Protein AF-A0A2T2QYQ0-F1 (afdb_monomer_lite)

Foldseek 3Di:
DKDKDWFADDDFPVVVQLVRVVVGVVVAFQKKKKWFADPNDIDIFIDGGGSVRRVVVDPSVPGDGRTIMMMHDDPPDDDSDRCPYDDDDD

pLDDT: mean 94.97, std 4.38, range [78.0, 98.69]

Structure (mmCIF, N/CA/C/O backbone):
data_AF-A0A2T2QYQ0-F1
#
_entry.id   AF-A0A2T2QYQ0-F1
#
loop_
_atom_site.group_PDB
_atom_site.id
_atom_site.type_symbol
_atom_site.label_atom_id
_atom_site.label_alt_id
_atom_site.label_comp_id
_atom_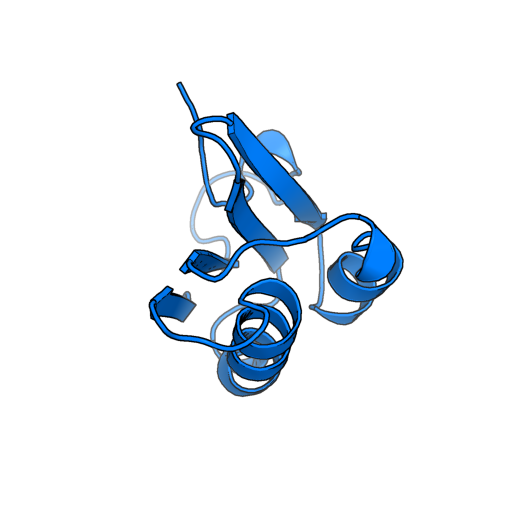site.label_asym_id
_atom_site.label_entity_id
_atom_site.label_seq_id
_atom_site.pdbx_PDB_ins_code
_atom_site.Cartn_x
_atom_site.Cartn_y
_atom_site.Cartn_z
_atom_site.occupancy
_atom_site.B_iso_or_equiv
_atom_site.auth_seq_id
_atom_site.auth_comp_id
_atom_site.auth_asym_id
_atom_site.auth_atom_id
_atom_site.pdbx_PDB_model_num
ATOM 1 N N . MET A 1 1 ? 3.810 -9.941 -10.498 1.00 85.25 1 MET A N 1
ATOM 2 C CA . MET A 1 1 ? 2.394 -10.239 -10.158 1.00 85.25 1 MET A CA 1
ATOM 3 C C . MET A 1 1 ? 2.014 -9.426 -8.930 1.00 85.25 1 MET A C 1
ATOM 5 O O . MET A 1 1 ? 2.501 -9.779 -7.881 1.00 85.25 1 MET A O 1
ATOM 9 N N . CYS A 1 2 ? 1.165 -8.400 -9.003 1.00 96.19 2 CYS A N 1
ATOM 10 C CA . CYS A 1 2 ? 0.876 -7.463 -7.897 1.00 96.19 2 CYS A CA 1
ATOM 11 C C . CYS A 1 2 ? 0.431 -8.091 -6.550 1.00 96.19 2 CYS A C 1
ATOM 13 O O . CYS A 1 2 ? 0.025 -9.259 -6.486 1.00 96.19 2 CYS A O 1
ATOM 15 N N . GLY A 1 3 ? 0.482 -7.293 -5.476 1.00 97.44 3 GLY A N 1
ATOM 16 C CA . GLY A 1 3 ? -0.002 -7.634 -4.132 1.00 97.44 3 GLY A CA 1
ATOM 17 C C . GLY A 1 3 ? -0.949 -6.569 -3.569 1.00 97.44 3 GLY A C 1
ATOM 18 O O . GLY A 1 3 ? -0.788 -5.385 -3.852 1.00 97.44 3 GLY A O 1
ATOM 19 N N . ILE A 1 4 ? -1.941 -6.989 -2.779 1.00 98.38 4 ILE A N 1
ATOM 20 C CA . ILE A 1 4 ? -2.926 -6.115 -2.119 1.00 98.38 4 ILE A CA 1
ATOM 21 C C . ILE A 1 4 ? -3.021 -6.510 -0.648 1.00 98.38 4 ILE A C 1
ATOM 23 O O . ILE A 1 4 ? -3.048 -7.699 -0.332 1.00 98.38 4 ILE A O 1
ATOM 27 N N . VAL A 1 5 ? -3.112 -5.520 0.240 1.00 98.38 5 VAL A N 1
ATOM 28 C CA . VAL A 1 5 ? -3.446 -5.727 1.655 1.00 98.38 5 VAL A CA 1
ATOM 29 C C . VAL A 1 5 ? -4.602 -4.808 2.016 1.00 98.38 5 VAL A C 1
ATOM 31 O O . VAL A 1 5 ? -4.600 -3.633 1.663 1.00 98.38 5 VAL A O 1
ATOM 34 N N . GLY A 1 6 ? -5.591 -5.345 2.721 1.00 98.12 6 GLY A N 1
ATOM 35 C CA . GLY A 1 6 ? -6.667 -4.576 3.334 1.00 98.12 6 GLY A CA 1
ATOM 36 C C . GLY A 1 6 ? -6.654 -4.788 4.838 1.00 98.12 6 GLY A C 1
ATOM 37 O O . GLY A 1 6 ? -6.273 -5.858 5.315 1.00 98.12 6 GLY A O 1
ATOM 38 N N . TYR A 1 7 ? -7.058 -3.771 5.588 1.00 98.06 7 TYR A N 1
ATOM 39 C CA . TYR A 1 7 ? -7.180 -3.870 7.034 1.00 98.06 7 TYR A CA 1
ATOM 40 C C . TYR A 1 7 ? -8.365 -3.045 7.532 1.00 98.06 7 TYR A C 1
ATOM 42 O O . TYR A 1 7 ? -8.568 -1.915 7.089 1.00 98.06 7 TYR A O 1
ATOM 50 N N . ILE A 1 8 ? -9.124 -3.624 8.461 1.00 97.38 8 ILE A N 1
ATOM 51 C CA . ILE A 1 8 ? -10.160 -2.979 9.271 1.00 97.38 8 ILE A CA 1
ATOM 52 C C . ILE A 1 8 ? -10.007 -3.562 10.677 1.00 97.38 8 ILE A C 1
ATOM 54 O O . ILE A 1 8 ? -10.001 -4.783 10.832 1.00 97.38 8 ILE A O 1
ATOM 58 N N . GLY A 1 9 ? -9.861 -2.720 11.697 1.00 95.56 9 GLY A N 1
ATOM 59 C CA . GLY A 1 9 ? -9.729 -3.196 13.073 1.00 95.56 9 GLY A CA 1
ATOM 60 C C . GLY A 1 9 ? -9.622 -2.065 14.086 1.00 95.56 9 GLY A C 1
ATOM 61 O O . GLY A 1 9 ? -10.230 -1.019 13.903 1.00 95.56 9 GLY A O 1
ATOM 62 N N . ASN A 1 10 ? -8.840 -2.280 15.148 1.00 93.75 10 ASN A N 1
ATOM 63 C CA . ASN A 1 10 ? -8.726 -1.337 16.276 1.00 93.75 10 ASN A CA 1
ATOM 64 C C . ASN A 1 10 ? -7.332 -0.693 16.401 1.00 93.75 10 ASN A C 1
ATOM 66 O O . ASN A 1 10 ? -7.129 0.204 17.209 1.00 93.75 10 ASN A O 1
ATOM 70 N N . LYS A 1 11 ? -6.352 -1.176 15.633 1.00 93.12 11 LYS A N 1
ATOM 71 C CA . LYS A 1 11 ? -4.986 -0.624 15.546 1.00 93.12 11 LYS A CA 1
ATOM 72 C C . LYS A 1 11 ? -4.853 0.360 14.381 1.00 93.12 11 LYS A C 1
ATOM 74 O O . LYS A 1 11 ? -5.674 0.317 13.468 1.00 93.12 11 LYS A O 1
ATOM 79 N N . ASP A 1 12 ? -3.781 1.153 14.375 1.00 92.94 12 ASP A N 1
ATOM 80 C CA . ASP A 1 12 ? -3.398 1.986 13.228 1.00 92.94 12 ASP A CA 1
ATOM 81 C C . ASP A 1 12 ? -3.225 1.137 11.954 1.00 92.94 12 ASP A C 1
ATOM 83 O O . ASP A 1 12 ? -2.420 0.197 11.895 1.00 92.94 12 ASP A O 1
ATOM 87 N N . ALA A 1 13 ? -4.010 1.467 10.930 1.00 96.19 13 ALA A N 1
ATOM 88 C CA . ALA A 1 13 ? -4.030 0.764 9.658 1.00 96.19 13 ALA A CA 1
ATOM 89 C C . ALA A 1 13 ? -2.725 0.962 8.891 1.00 96.19 13 ALA A C 1
ATOM 91 O O . ALA A 1 13 ? -2.212 0.022 8.295 1.00 96.19 13 ALA A O 1
ATOM 92 N N . SER A 1 14 ? -2.166 2.164 8.932 1.00 94.88 14 SER A N 1
ATOM 93 C CA . SER A 1 14 ? -0.980 2.603 8.188 1.00 94.88 14 SER A CA 1
ATOM 94 C C . SER A 1 14 ? 0.211 1.681 8.431 1.00 94.88 14 SER A C 1
ATOM 96 O O . SER A 1 14 ? 0.821 1.154 7.497 1.00 94.88 14 SER A O 1
ATOM 98 N N . SER A 1 15 ? 0.481 1.406 9.705 1.00 94.31 15 SER A N 1
ATOM 99 C CA . SER A 1 15 ? 1.555 0.531 10.166 1.00 94.31 15 SER A CA 1
ATOM 100 C C . SER A 1 15 ? 1.343 -0.922 9.740 1.00 94.31 15 SER A C 1
ATOM 102 O O . SER A 1 15 ? 2.293 -1.608 9.354 1.00 94.31 15 SER A O 1
ATOM 104 N N . ILE A 1 16 ? 0.100 -1.407 9.792 1.00 96.69 16 ILE A N 1
ATOM 105 C CA . ILE A 1 16 ? -0.252 -2.777 9.394 1.00 96.69 16 ILE A CA 1
ATOM 106 C C . ILE A 1 16 ? -0.139 -2.943 7.879 1.00 96.69 16 ILE A C 1
ATOM 108 O O . ILE A 1 16 ? 0.470 -3.904 7.410 1.00 96.69 16 ILE A O 1
ATOM 112 N N . LEU A 1 17 ? -0.669 -1.987 7.119 1.00 97.62 17 LEU A N 1
ATOM 113 C CA . LEU A 1 17 ? -0.631 -1.971 5.662 1.00 97.62 17 LEU A CA 1
ATOM 114 C C . LEU A 1 17 ? 0.807 -1.928 5.144 1.00 97.62 17 LEU A C 1
ATOM 116 O O . LEU A 1 17 ? 1.133 -2.686 4.233 1.00 97.62 17 LEU A O 1
ATOM 120 N N . LEU A 1 18 ? 1.679 -1.105 5.739 1.00 96.44 18 LEU A N 1
ATOM 121 C CA . LEU A 1 18 ? 3.099 -1.059 5.378 1.00 96.44 18 LEU A CA 1
ATOM 122 C C . LEU A 1 18 ? 3.802 -2.393 5.645 1.00 96.44 18 LEU A C 1
ATOM 124 O O . LEU A 1 18 ? 4.458 -2.914 4.749 1.00 96.44 18 LEU A O 1
ATOM 128 N N . LYS A 1 19 ? 3.628 -2.982 6.836 1.00 96.81 19 LYS A N 1
ATOM 129 C CA . LYS A 1 19 ? 4.209 -4.299 7.162 1.00 96.81 19 LYS A CA 1
ATOM 130 C C . LYS A 1 19 ? 3.686 -5.402 6.241 1.00 96.81 19 LYS A C 1
ATOM 132 O O . LYS A 1 19 ? 4.428 -6.308 5.870 1.00 96.81 19 LYS A O 1
ATOM 137 N N . GLY A 1 20 ? 2.408 -5.337 5.871 1.00 97.50 20 GLY A N 1
ATOM 138 C CA . GLY A 1 20 ? 1.808 -6.246 4.900 1.00 97.50 20 GLY A CA 1
ATOM 139 C C . GLY A 1 20 ? 2.446 -6.107 3.517 1.00 97.50 20 GLY A C 1
ATOM 140 O O . GLY A 1 20 ? 2.800 -7.114 2.909 1.00 97.50 20 GLY A O 1
ATOM 141 N N . LEU A 1 21 ? 2.664 -4.873 3.051 1.00 97.31 21 LEU A N 1
ATOM 142 C CA . LEU A 1 21 ? 3.340 -4.624 1.778 1.00 97.31 21 LEU A CA 1
ATOM 143 C C . LEU A 1 21 ? 4.784 -5.122 1.762 1.00 97.31 21 LEU A C 1
ATOM 145 O O . LEU A 1 21 ? 5.203 -5.661 0.746 1.00 97.31 21 LEU A O 1
ATOM 149 N N . GLU A 1 22 ? 5.531 -4.997 2.861 1.00 96.81 22 GLU A N 1
ATOM 150 C CA . GLU A 1 22 ? 6.897 -5.537 2.944 1.00 96.81 22 GLU A CA 1
ATOM 151 C C . GLU A 1 22 ? 6.925 -7.048 2.701 1.00 96.81 22 GLU A C 1
ATOM 153 O O . GLU A 1 22 ? 7.753 -7.543 1.941 1.00 96.81 22 GLU A O 1
ATOM 158 N N . LYS A 1 23 ? 5.959 -7.783 3.265 1.00 97.44 23 LYS A N 1
ATOM 159 C CA . LYS A 1 23 ? 5.818 -9.226 3.022 1.00 97.44 23 LYS A CA 1
ATOM 160 C C . LYS A 1 23 ? 5.408 -9.556 1.588 1.00 97.44 23 LYS A C 1
ATOM 162 O O . LYS A 1 23 ? 5.629 -10.679 1.149 1.00 97.44 23 LYS A O 1
ATOM 167 N N . LEU A 1 24 ? 4.800 -8.612 0.872 1.00 97.50 24 LEU A N 1
ATOM 168 C CA . LEU A 1 24 ? 4.347 -8.769 -0.510 1.00 97.50 24 LEU A CA 1
ATOM 169 C C . LEU A 1 24 ? 5.255 -8.059 -1.523 1.00 97.50 24 LEU A C 1
ATOM 171 O O . LEU A 1 24 ? 4.899 -7.984 -2.694 1.00 97.50 24 LEU A O 1
ATOM 175 N N . GLU A 1 25 ? 6.423 -7.544 -1.141 1.00 96.44 25 GLU A N 1
ATOM 176 C CA . GLU A 1 25 ? 7.280 -6.810 -2.083 1.00 96.44 25 GLU A CA 1
ATOM 177 C C . GLU A 1 25 ? 7.788 -7.711 -3.223 1.00 96.44 25 GLU A C 1
ATOM 179 O O . GLU A 1 25 ? 7.880 -7.278 -4.370 1.00 96.44 25 GLU A O 1
ATOM 184 N N . TYR A 1 26 ? 8.002 -9.004 -2.954 1.00 96.56 26 TYR A N 1
ATOM 185 C CA . TYR A 1 26 ? 8.402 -9.995 -3.965 1.00 96.56 26 TYR A CA 1
ATOM 186 C C . TYR A 1 26 ? 7.388 -10.151 -5.115 1.00 96.56 26 TYR A C 1
ATOM 188 O O . TYR A 1 26 ? 7.715 -10.665 -6.182 1.00 96.56 26 TYR A O 1
ATOM 196 N N . ARG A 1 27 ? 6.142 -9.715 -4.904 1.00 96.75 27 ARG A N 1
ATOM 197 C CA . ARG A 1 27 ? 5.048 -9.764 -5.882 1.00 96.75 27 ARG A CA 1
ATOM 198 C C . ARG A 1 27 ? 5.167 -8.609 -6.892 1.00 96.75 27 ARG A C 1
ATOM 200 O O . ARG A 1 27 ? 4.914 -8.785 -8.090 1.00 96.75 27 ARG A O 1
ATOM 207 N N . GLY A 1 28 ? 5.608 -7.436 -6.440 1.00 95.44 28 GLY A N 1
ATOM 208 C CA . GLY A 1 28 ? 5.787 -6.255 -7.280 1.00 95.44 28 GLY A CA 1
ATOM 209 C C . GLY A 1 28 ? 6.555 -5.149 -6.568 1.00 95.44 28 GLY A C 1
ATOM 210 O O . GLY A 1 28 ? 6.267 -4.821 -5.421 1.00 95.44 28 GLY A O 1
ATOM 211 N N . TYR A 1 29 ? 7.515 -4.559 -7.269 1.00 96.38 29 TYR A N 1
ATOM 212 C CA . TYR A 1 29 ? 8.443 -3.576 -6.707 1.00 96.38 29 TYR A CA 1
ATOM 213 C C . TYR A 1 29 ? 8.633 -2.342 -7.601 1.00 96.38 29 TYR A C 1
ATOM 215 O O . TYR A 1 29 ? 9.510 -1.519 -7.337 1.00 96.38 29 TYR A O 1
ATOM 223 N N . ASP A 1 30 ? 7.808 -2.188 -8.641 1.00 97.94 30 ASP A N 1
ATOM 224 C CA . ASP A 1 30 ? 7.876 -1.035 -9.543 1.00 97.94 30 ASP A CA 1
ATOM 225 C C . ASP A 1 30 ? 7.214 0.199 -8.935 1.00 97.94 30 ASP A C 1
ATOM 227 O O . ASP A 1 30 ? 7.617 1.327 -9.198 1.00 97.94 30 ASP A O 1
ATOM 231 N N . SER A 1 31 ? 6.170 0.014 -8.129 1.00 98.19 31 SER A N 1
ATOM 232 C CA . SER A 1 31 ? 5.558 1.089 -7.345 1.00 98.19 31 SER A CA 1
ATOM 233 C C . SER A 1 31 ? 4.673 0.528 -6.241 1.00 98.19 31 SER A C 1
ATOM 235 O O . SER A 1 31 ? 4.219 -0.617 -6.307 1.00 98.19 31 SER A O 1
ATOM 237 N N . ALA A 1 32 ? 4.392 1.349 -5.236 1.00 98.31 32 ALA A N 1
ATOM 238 C CA . ALA A 1 32 ? 3.507 0.992 -4.145 1.00 98.31 32 ALA A CA 1
ATOM 239 C C . ALA A 1 32 ? 2.778 2.205 -3.568 1.00 98.31 32 ALA A C 1
ATOM 241 O O . ALA A 1 32 ? 3.233 3.350 -3.666 1.00 98.31 32 ALA A O 1
ATOM 242 N N . GLY A 1 33 ? 1.656 1.943 -2.911 1.00 97.94 33 GLY A N 1
ATOM 243 C CA . GLY A 1 33 ? 0.902 2.975 -2.219 1.00 97.94 33 GLY A CA 1
ATOM 244 C C . GLY A 1 33 ? 0.003 2.431 -1.126 1.00 97.94 33 GLY A C 1
ATOM 245 O O . GLY A 1 33 ? -0.335 1.246 -1.102 1.00 97.94 33 GLY A O 1
ATOM 246 N N . ILE A 1 34 ? -0.392 3.335 -0.234 1.00 97.75 34 ILE A N 1
ATOM 247 C CA . ILE A 1 34 ? -1.392 3.108 0.808 1.00 97.75 34 ILE A CA 1
ATOM 248 C C . ILE A 1 34 ? -2.479 4.177 0.715 1.00 97.75 34 ILE A C 1
ATOM 250 O O . ILE A 1 34 ? -2.206 5.324 0.346 1.00 97.75 34 ILE A O 1
ATOM 254 N N . ALA A 1 35 ? -3.699 3.803 1.076 1.00 97.25 35 ALA A N 1
ATOM 255 C CA . ALA A 1 35 ? -4.799 4.723 1.298 1.00 97.25 35 ALA A CA 1
ATOM 256 C C . ALA A 1 35 ? -5.562 4.318 2.562 1.00 97.25 35 ALA A C 1
ATOM 258 O O . ALA A 1 35 ? -5.868 3.143 2.759 1.00 97.25 35 ALA A O 1
ATOM 259 N N . THR A 1 36 ? -5.886 5.289 3.403 1.00 96.25 36 THR A N 1
ATOM 260 C CA . THR A 1 36 ? -6.651 5.096 4.639 1.00 96.25 36 THR A CA 1
ATOM 261 C C . THR A 1 36 ? -7.850 6.030 4.664 1.00 96.25 36 THR A C 1
ATOM 263 O O . THR A 1 36 ? -7.833 7.082 4.022 1.00 96.25 36 THR A O 1
ATOM 266 N N . LEU A 1 37 ? -8.874 5.668 5.434 1.00 94.38 37 LEU A N 1
ATOM 267 C CA . LEU A 1 37 ? -10.081 6.478 5.594 1.00 94.38 37 LEU A CA 1
ATOM 268 C C . LEU A 1 37 ? -10.163 7.030 7.019 1.00 94.38 37 LEU A C 1
ATOM 270 O O . LEU A 1 37 ? -10.363 6.272 7.969 1.00 94.38 37 LEU A O 1
ATOM 274 N N . GLU A 1 38 ? -10.034 8.342 7.169 1.00 90.75 38 GLU A N 1
ATOM 275 C CA . GLU A 1 38 ? -10.102 9.049 8.451 1.00 90.75 38 GLU A CA 1
ATOM 276 C C . GLU A 1 38 ? -11.150 10.157 8.351 1.00 90.75 38 GLU A C 1
ATOM 278 O O . GLU A 1 38 ? -11.072 10.980 7.447 1.00 90.75 38 GLU A O 1
ATOM 283 N N . ASN A 1 39 ? -12.146 10.176 9.244 1.00 89.56 39 ASN A N 1
ATOM 284 C CA . ASN A 1 39 ? -13.218 11.188 9.249 1.00 89.56 39 ASN A CA 1
ATOM 285 C C . ASN A 1 39 ? -13.884 11.394 7.873 1.00 89.56 39 ASN A C 1
ATOM 287 O O . ASN A 1 39 ? -14.116 12.520 7.444 1.00 89.56 39 ASN A O 1
ATOM 291 N N . SER A 1 40 ? -14.146 10.295 7.156 1.00 90.62 40 SER A N 1
ATOM 292 C CA . SER A 1 40 ? -14.683 10.293 5.782 1.00 90.62 40 SER A CA 1
ATOM 293 C C . SER A 1 40 ? -13.770 10.920 4.716 1.00 90.62 40 SER A C 1
ATOM 295 O O . SER A 1 40 ? -14.174 11.058 3.565 1.00 90.62 40 SER A O 1
ATOM 297 N N . VAL A 1 41 ? -12.521 11.234 5.060 1.00 93.00 41 VAL A N 1
ATOM 298 C CA . VAL A 1 41 ? -11.494 11.747 4.151 1.00 93.00 41 VAL A CA 1
ATOM 299 C C . VAL A 1 41 ? -10.496 10.641 3.823 1.00 93.00 41 VAL A C 1
ATOM 301 O O . VAL A 1 41 ? -9.969 9.955 4.703 1.00 93.00 41 VAL A O 1
ATOM 304 N N . ILE A 1 42 ? -10.214 10.467 2.531 1.00 93.88 42 ILE A N 1
ATOM 305 C CA . ILE A 1 42 ? -9.192 9.528 2.067 1.00 93.88 42 ILE A CA 1
ATOM 306 C C . ILE A 1 42 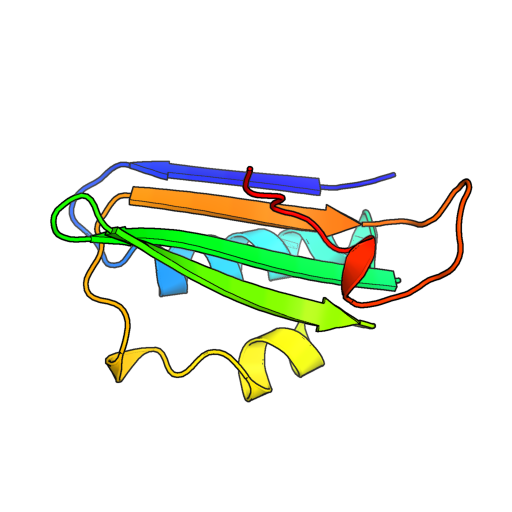? -7.829 10.215 2.125 1.00 93.88 42 ILE A C 1
ATOM 308 O O . ILE A 1 42 ? -7.558 11.152 1.374 1.00 93.88 42 ILE A O 1
ATOM 312 N N . LYS A 1 43 ? -6.937 9.698 2.969 1.00 94.38 43 LYS A N 1
ATOM 313 C CA . LYS A 1 43 ? -5.513 10.047 2.953 1.00 94.38 43 LYS A CA 1
ATOM 314 C C . LYS A 1 43 ? -4.765 9.005 2.137 1.00 94.38 43 LYS A C 1
ATOM 316 O O . LYS A 1 43 ? -4.919 7.808 2.366 1.00 94.38 43 LYS A O 1
ATOM 321 N N . ARG A 1 44 ? -3.953 9.443 1.172 1.00 95.00 44 ARG A N 1
ATOM 322 C CA . ARG A 1 44 ? -3.244 8.545 0.249 1.00 95.00 44 ARG A CA 1
ATOM 323 C C . ARG A 1 44 ? -1.801 8.973 0.036 1.00 95.00 44 ARG A C 1
ATOM 325 O O . ARG A 1 44 ? -1.535 10.125 -0.295 1.00 95.00 44 ARG A O 1
ATOM 332 N N . VAL A 1 45 ? -0.889 8.005 0.091 1.00 96.81 45 VAL A N 1
ATOM 333 C CA . VAL A 1 45 ? 0.529 8.188 -0.243 1.00 96.81 45 VAL A CA 1
ATOM 334 C C . VAL A 1 45 ? 0.955 7.118 -1.243 1.00 96.81 45 VAL A C 1
ATOM 336 O O . VAL A 1 45 ? 0.605 5.947 -1.112 1.00 96.81 45 VAL A O 1
ATOM 339 N N . ARG A 1 46 ? 1.694 7.535 -2.275 1.00 97.69 46 ARG A N 1
ATOM 340 C CA . ARG A 1 46 ? 2.143 6.687 -3.387 1.00 97.69 46 ARG A CA 1
ATOM 341 C C . ARG A 1 46 ? 3.594 6.978 -3.739 1.00 97.69 46 ARG A C 1
ATOM 343 O O . ARG A 1 46 ? 4.020 8.139 -3.725 1.00 97.69 46 ARG A O 1
ATOM 350 N N . SER A 1 47 ? 4.331 5.940 -4.108 1.00 98.19 47 SER A N 1
ATOM 351 C CA . SER A 1 47 ? 5.708 6.051 -4.571 1.00 98.19 47 SER A CA 1
ATOM 352 C C . SER A 1 47 ? 6.020 5.062 -5.684 1.00 98.19 47 SER A C 1
ATOM 354 O O . SER A 1 47 ? 5.573 3.922 -5.658 1.00 98.19 47 SER A O 1
ATOM 356 N N . VAL A 1 48 ? 6.863 5.502 -6.616 1.00 98.19 48 VAL A N 1
ATOM 357 C CA . VAL A 1 48 ? 7.560 4.623 -7.555 1.00 98.19 48 VAL A CA 1
ATOM 358 C C . VAL A 1 48 ? 8.727 3.932 -6.840 1.00 98.19 48 VAL A C 1
ATOM 360 O O . VAL A 1 48 ? 9.326 4.492 -5.910 1.00 98.19 48 VAL A O 1
ATOM 363 N N . GLY A 1 49 ? 9.029 2.718 -7.285 1.00 97.19 49 GLY A N 1
ATOM 364 C CA . GLY A 1 49 ? 10.060 1.828 -6.782 1.00 97.19 49 GLY A CA 1
ATOM 365 C C . GLY A 1 49 ? 9.616 0.983 -5.590 1.00 97.19 49 GLY A C 1
ATOM 366 O O . GLY A 1 49 ? 8.429 0.837 -5.290 1.00 97.19 49 GLY A O 1
ATOM 367 N N . LYS A 1 50 ? 10.630 0.449 -4.907 1.00 97.06 50 LYS A N 1
ATOM 368 C CA . LYS A 1 50 ? 10.519 -0.439 -3.745 1.00 97.06 50 LYS A CA 1
ATOM 369 C C . LYS A 1 50 ? 9.778 0.202 -2.567 1.00 97.06 50 LYS A C 1
ATOM 371 O O . LYS A 1 50 ? 9.734 1.427 -2.425 1.00 97.06 50 LYS A O 1
ATOM 376 N N . ILE A 1 51 ? 9.285 -0.634 -1.653 1.00 96.00 51 ILE A N 1
ATOM 377 C CA . ILE A 1 51 ? 8.546 -0.240 -0.443 1.00 96.00 51 ILE A CA 1
ATOM 378 C C . ILE A 1 51 ? 9.322 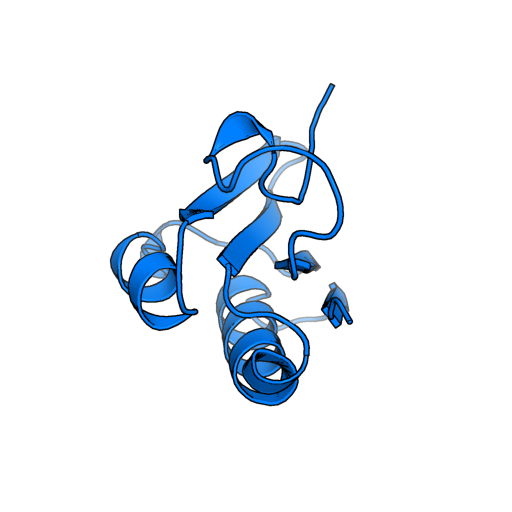0.754 0.419 1.00 96.00 51 ILE A C 1
ATOM 380 O O . ILE A 1 51 ? 8.716 1.654 1.002 1.00 96.00 51 ILE A O 1
ATOM 384 N N . LYS A 1 52 ? 10.658 0.675 0.444 1.00 96.81 52 LYS A N 1
ATOM 385 C CA . LYS A 1 52 ? 11.511 1.655 1.136 1.00 96.81 52 LYS A CA 1
ATOM 386 C C . LYS A 1 52 ? 11.188 3.104 0.738 1.00 96.81 52 LYS A C 1
ATOM 388 O O . LYS A 1 52 ? 11.114 3.965 1.612 1.00 96.81 52 LYS A O 1
ATOM 393 N N . ASN A 1 53 ? 10.934 3.364 -0.545 1.00 97.31 53 ASN A N 1
ATOM 394 C CA . ASN A 1 53 ? 10.616 4.708 -1.037 1.00 97.31 53 ASN A CA 1
ATOM 395 C C . ASN A 1 53 ? 9.254 5.190 -0.519 1.00 97.31 53 ASN A C 1
ATOM 397 O O . ASN A 1 53 ? 9.072 6.373 -0.239 1.00 97.31 53 ASN A O 1
ATOM 401 N N . LEU A 1 54 ? 8.288 4.275 -0.390 1.00 96.88 54 LEU A N 1
ATOM 402 C CA . LEU A 1 54 ? 6.990 4.576 0.204 1.00 96.88 54 LEU A CA 1
ATOM 403 C C . LEU A 1 54 ? 7.133 4.866 1.702 1.00 96.88 54 LEU A C 1
ATOM 405 O O . LEU A 1 54 ? 6.599 5.868 2.165 1.00 96.88 54 LEU A O 1
ATOM 409 N N . LYS A 1 55 ? 7.902 4.054 2.439 1.00 95.00 55 LYS A N 1
ATOM 410 C CA . LYS A 1 55 ? 8.158 4.256 3.875 1.00 95.00 55 LYS A CA 1
ATOM 411 C C . LYS A 1 55 ? 8.778 5.617 4.184 1.00 95.00 55 LYS A C 1
ATOM 413 O O . LYS A 1 55 ? 8.396 6.235 5.163 1.00 95.00 55 LYS A O 1
ATOM 418 N N . GLN A 1 56 ? 9.679 6.106 3.334 1.00 95.50 56 GLN A N 1
ATOM 419 C CA . GLN A 1 56 ? 10.266 7.444 3.483 1.00 95.50 56 GLN A CA 1
ATOM 420 C C . GLN A 1 56 ? 9.251 8.582 3.292 1.00 95.50 56 GLN A C 1
ATOM 422 O O . GLN A 1 56 ? 9.473 9.683 3.781 1.00 95.50 56 GLN A O 1
ATOM 427 N N . LYS A 1 57 ? 8.156 8.336 2.564 1.00 94.44 57 LYS A N 1
ATOM 428 C CA . LYS A 1 57 ? 7.108 9.330 2.281 1.00 94.44 57 LYS A CA 1
ATOM 429 C C . LYS A 1 57 ? 5.922 9.248 3.235 1.00 94.44 57 LYS A C 1
ATOM 431 O O . LYS A 1 57 ? 5.175 10.214 3.351 1.00 94.44 57 LYS A O 1
ATOM 436 N N . VAL A 1 58 ? 5.699 8.092 3.854 1.00 92.31 58 VAL A N 1
ATOM 437 C CA . VAL A 1 58 ? 4.624 7.911 4.828 1.00 92.31 58 VAL A CA 1
ATOM 438 C C . VAL A 1 58 ? 5.098 8.458 6.166 1.00 92.31 58 VAL A C 1
ATOM 440 O O . VAL A 1 58 ? 5.931 7.851 6.831 1.00 92.31 58 VAL A O 1
ATOM 443 N N . ASN A 1 59 ? 4.534 9.592 6.570 1.00 88.75 59 ASN A N 1
ATOM 444 C CA . ASN A 1 59 ? 4.649 10.063 7.940 1.00 88.75 59 ASN A CA 1
ATOM 445 C C . ASN A 1 59 ? 3.561 9.389 8.784 1.00 88.75 59 ASN A C 1
ATOM 447 O O . ASN A 1 59 ? 2.400 9.777 8.688 1.00 88.75 59 ASN A O 1
ATOM 451 N N . LEU A 1 60 ? 3.929 8.374 9.571 1.00 83.75 60 LEU A N 1
ATOM 452 C CA . LEU A 1 60 ? 2.983 7.592 10.376 1.00 83.75 60 LEU A CA 1
ATOM 453 C C . LEU A 1 60 ? 2.194 8.449 11.374 1.00 83.75 60 LEU A C 1
ATOM 455 O O . LEU A 1 60 ? 1.020 8.171 11.585 1.00 83.75 60 LEU A O 1
ATOM 459 N N . ASP A 1 61 ? 2.780 9.530 11.889 1.00 80.81 61 ASP A N 1
ATOM 460 C CA . ASP A 1 61 ? 2.121 10.413 12.861 1.00 80.81 61 ASP A CA 1
ATOM 461 C C . ASP A 1 61 ? 0.943 11.194 12.251 1.00 80.81 61 ASP A C 1
ATOM 463 O O . ASP A 1 61 ? 0.105 11.744 12.963 1.00 80.81 61 ASP A O 1
ATOM 467 N N . GLN A 1 62 ? 0.857 11.251 10.918 1.00 78.00 62 GLN A N 1
ATOM 468 C CA . GLN A 1 62 ? -0.222 11.936 10.201 1.00 78.00 62 GLN A CA 1
ATOM 469 C C . GLN A 1 62 ? -1.410 11.032 9.866 1.00 78.00 62 GLN A C 1
ATOM 471 O O . GLN A 1 62 ? -2.405 11.515 9.308 1.00 78.00 62 GLN A O 1
ATOM 476 N N . PHE A 1 63 ? -1.324 9.741 10.178 1.00 82.00 63 PHE A N 1
ATOM 477 C CA . PHE A 1 63 ? -2.398 8.794 9.940 1.00 82.00 63 PHE A CA 1
ATOM 478 C C . PHE A 1 63 ? -3.006 8.337 11.263 1.00 82.00 63 PHE A C 1
ATOM 480 O O . PHE A 1 63 ? -2.365 7.642 12.038 1.00 82.00 63 PHE A O 1
ATOM 487 N N . ASN A 1 64 ? -4.278 8.672 11.482 1.00 83.44 64 ASN A N 1
ATOM 488 C CA . ASN A 1 64 ? -5.068 8.138 12.589 1.00 83.44 64 ASN A CA 1
ATOM 489 C C . ASN A 1 64 ? -6.297 7.434 12.022 1.00 83.44 64 ASN A C 1
ATOM 491 O O . ASN A 1 64 ? -7.433 7.884 12.152 1.00 83.44 64 ASN A O 1
ATOM 495 N N . SER A 1 65 ? -6.067 6.321 11.328 1.00 92.94 65 SER A N 1
ATOM 496 C CA . SER A 1 65 ? -7.147 5.532 10.745 1.00 92.94 65 SER A CA 1
ATOM 497 C C . SER A 1 65 ? -7.022 4.073 11.127 1.00 92.94 65 SER A C 1
ATOM 499 O O . SER A 1 65 ? -5.942 3.492 11.100 1.00 92.94 65 SER A O 1
ATOM 501 N N . THR A 1 66 ? -8.158 3.455 11.419 1.00 95.88 66 THR A N 1
ATOM 502 C CA . THR A 1 66 ? -8.245 2.031 11.733 1.00 95.88 66 THR A CA 1
ATOM 503 C C . THR A 1 66 ? -8.642 1.170 10.534 1.00 95.88 66 THR A C 1
ATOM 505 O O . THR A 1 66 ? -8.851 -0.039 10.671 1.00 95.88 66 THR A O 1
ATOM 508 N N . ARG A 1 67 ? -8.738 1.772 9.339 1.00 96.50 67 ARG A N 1
ATOM 509 C CA . ARG A 1 67 ? -9.094 1.072 8.102 1.00 96.50 67 ARG A CA 1
ATOM 510 C C . ARG A 1 67 ? -8.417 1.642 6.860 1.00 96.50 67 ARG A C 1
ATOM 512 O O . ARG A 1 67 ? -8.303 2.853 6.682 1.00 96.50 67 ARG A O 1
ATOM 519 N N . GLY A 1 68 ? -8.026 0.760 5.951 1.00 97.31 68 GLY A N 1
ATOM 520 C CA . GLY A 1 68 ? -7.414 1.162 4.692 1.00 97.31 68 GLY A CA 1
ATOM 521 C C . GLY A 1 68 ? -7.003 -0.006 3.811 1.00 97.31 68 GLY A C 1
ATOM 522 O O . GLY A 1 68 ? -7.205 -1.175 4.147 1.00 97.31 68 GLY A O 1
ATOM 523 N N . ILE A 1 69 ? -6.408 0.342 2.676 1.00 98.44 69 ILE A N 1
ATOM 524 C CA . ILE A 1 69 ? -5.902 -0.587 1.670 1.00 98.44 69 ILE A CA 1
ATOM 525 C C . ILE A 1 69 ? -4.506 -0.177 1.210 1.00 98.44 69 ILE A C 1
ATOM 527 O O . ILE A 1 69 ? -4.116 0.991 1.268 1.00 98.44 69 ILE A O 1
ATOM 531 N N . SER A 1 70 ? -3.754 -1.140 0.699 1.00 98.19 70 SER A N 1
ATOM 532 C CA . SER A 1 70 ? -2.446 -0.917 0.106 1.00 98.19 70 SER A CA 1
ATOM 533 C C . SER A 1 70 ? -2.198 -1.846 -1.074 1.00 98.19 70 SER A C 1
ATOM 535 O O . SER A 1 70 ? -2.849 -2.882 -1.217 1.00 98.19 70 SER A O 1
ATOM 537 N N . HIS A 1 71 ? -1.272 -1.449 -1.948 1.00 98.69 71 HIS A N 1
ATOM 538 C CA . HIS A 1 71 ? -0.956 -2.194 -3.163 1.00 98.69 71 HIS A CA 1
ATOM 539 C C . HIS A 1 71 ? 0.535 -2.118 -3.517 1.00 98.69 71 HIS A C 1
ATOM 541 O O . HIS A 1 71 ? 1.127 -1.039 -3.462 1.00 98.69 71 HIS A O 1
ATOM 547 N N . THR A 1 72 ? 1.108 -3.241 -3.959 1.00 97.94 72 THR A N 1
ATOM 548 C CA . THR A 1 72 ? 2.380 -3.332 -4.694 1.00 97.94 72 THR A CA 1
ATOM 549 C C . THR A 1 72 ? 2.116 -3.638 -6.160 1.00 97.94 72 THR A C 1
ATOM 551 O O . THR A 1 72 ? 1.420 -4.598 -6.490 1.00 97.94 72 THR A O 1
ATOM 554 N N . ARG A 1 73 ? 2.671 -2.831 -7.066 1.00 97.69 73 ARG A N 1
ATOM 555 C CA . ARG A 1 73 ? 2.484 -2.967 -8.515 1.00 97.69 73 ARG A CA 1
ATOM 556 C C . ARG A 1 73 ? 3.723 -3.566 -9.170 1.00 97.69 73 ARG A C 1
ATOM 558 O O . ARG A 1 73 ? 4.840 -3.118 -8.927 1.00 97.69 73 ARG A O 1
ATOM 565 N N . TRP A 1 74 ? 3.482 -4.538 -10.043 1.00 97.25 74 TRP A N 1
ATOM 566 C CA . TRP A 1 74 ? 4.388 -4.953 -11.110 1.00 97.25 74 TRP A CA 1
ATOM 567 C C . TRP A 1 74 ? 3.819 -4.423 -12.428 1.00 97.25 74 TRP A C 1
ATOM 569 O O . TRP A 1 74 ? 2.686 -4.762 -12.778 1.00 97.25 74 TRP A O 1
ATOM 579 N N . ALA A 1 75 ? 4.551 -3.573 -13.136 1.00 95.81 75 ALA A N 1
ATOM 580 C CA . ALA A 1 75 ? 4.111 -2.999 -14.396 1.00 95.81 75 ALA A CA 1
ATOM 581 C C . ALA A 1 75 ? 4.209 -4.050 -15.513 1.00 95.81 75 ALA A C 1
ATOM 583 O O . ALA A 1 75 ? 5.290 -4.517 -15.853 1.00 95.81 75 ALA A O 1
ATOM 584 N N . THR A 1 76 ? 3.067 -4.441 -16.080 1.00 92.50 76 THR A N 1
ATOM 585 C CA . THR A 1 76 ? 3.012 -5.267 -17.301 1.00 92.50 76 THR A CA 1
ATOM 586 C C . THR A 1 76 ? 2.793 -4.403 -18.539 1.00 92.50 76 THR A C 1
ATOM 588 O O . THR A 1 76 ? 3.451 -4.598 -19.551 1.00 92.50 76 THR A O 1
ATOM 591 N N . HIS A 1 77 ? 1.906 -3.414 -18.425 1.00 92.69 77 HIS A N 1
ATOM 592 C CA . HIS A 1 77 ? 1.648 -2.379 -19.421 1.00 92.69 77 HIS A CA 1
ATOM 593 C C . HIS A 1 77 ? 1.604 -1.007 -18.742 1.00 92.69 77 HIS A C 1
ATOM 595 O O . HIS A 1 77 ? 1.212 -0.890 -17.574 1.00 92.69 77 HIS A O 1
ATOM 601 N N . GLY A 1 78 ? 1.981 0.031 -19.493 1.00 93.81 78 GLY A N 1
ATOM 602 C CA . GLY A 1 78 ? 2.053 1.409 -19.014 1.00 93.81 78 GLY A CA 1
ATOM 603 C C . GLY A 1 78 ? 3.270 1.672 -18.124 1.00 93.81 78 GLY A C 1
ATOM 6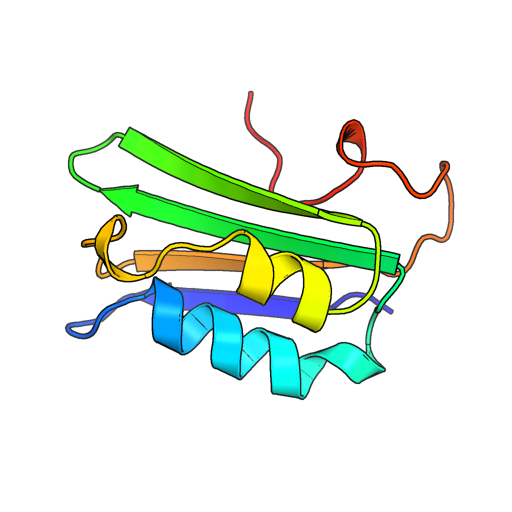04 O O . GLY A 1 78 ? 3.615 0.872 -17.248 1.00 93.81 78 GLY A O 1
ATOM 605 N N . SER A 1 79 ? 3.902 2.827 -18.338 1.00 96.50 79 SER A N 1
ATOM 606 C CA . SER A 1 79 ? 5.150 3.211 -17.677 1.00 96.50 79 SER A CA 1
ATOM 607 C C . SER A 1 79 ? 5.053 3.190 -16.150 1.00 96.50 79 SER A C 1
ATOM 609 O O . SER A 1 79 ? 3.985 3.358 -15.545 1.00 96.50 79 SER A O 1
ATOM 611 N N . VAL A 1 80 ? 6.203 2.996 -15.510 1.00 97.38 80 VAL A N 1
ATOM 612 C CA . VAL A 1 80 ? 6.341 3.070 -14.057 1.00 97.38 80 VAL A CA 1
ATOM 613 C C . VAL A 1 80 ? 6.304 4.538 -13.627 1.00 97.38 80 VAL A C 1
ATOM 615 O O . VAL A 1 80 ? 7.323 5.221 -13.603 1.00 97.38 80 VAL A O 1
ATOM 618 N N . THR A 1 81 ? 5.110 5.034 -13.304 1.00 97.75 81 THR A N 1
ATOM 619 C CA . THR A 1 81 ? 4.893 6.425 -12.885 1.00 97.75 81 THR A CA 1
ATOM 620 C C . THR A 1 81 ? 4.029 6.510 -11.630 1.00 97.75 81 THR A C 1
ATOM 622 O O . THR A 1 81 ? 3.346 5.551 -11.247 1.00 97.75 81 THR A O 1
ATOM 625 N N . LYS A 1 82 ? 4.049 7.672 -10.967 1.00 96.00 82 LYS A N 1
ATOM 626 C CA . LYS A 1 82 ? 3.238 7.914 -9.765 1.00 96.00 82 LYS A CA 1
ATOM 627 C C . LYS A 1 82 ? 1.744 7.923 -10.100 1.00 96.00 82 LYS A C 1
ATOM 629 O O . LYS A 1 82 ? 0.932 7.504 -9.279 1.00 96.00 82 LYS A O 1
ATOM 634 N N . GLU A 1 83 ? 1.386 8.354 -11.304 1.00 96.75 83 GLU A N 1
ATOM 635 C CA . GLU A 1 83 ? 0.019 8.428 -11.824 1.00 96.75 83 GLU A CA 1
ATOM 636 C C . GLU A 1 83 ? -0.578 7.025 -11.926 1.00 96.75 83 GLU A C 1
ATOM 638 O O . GLU A 1 83 ? -1.652 6.794 -11.374 1.00 96.75 83 GLU A O 1
ATOM 643 N N . ASN A 1 84 ? 0.188 6.081 -1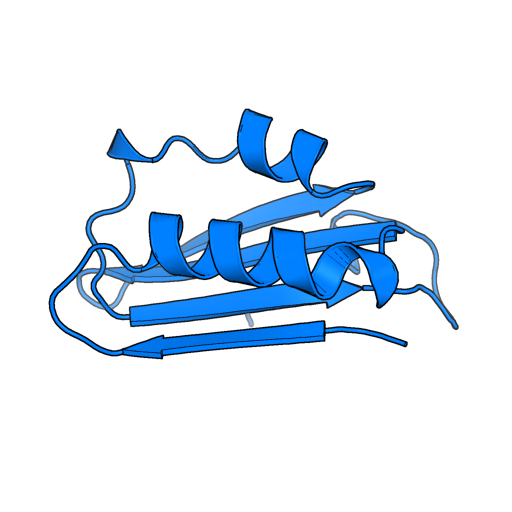2.490 1.00 97.19 84 ASN A N 1
ATOM 644 C CA . ASN A 1 84 ? -0.153 4.659 -12.624 1.00 97.19 84 ASN A CA 1
ATOM 645 C C . ASN A 1 84 ? 0.004 3.854 -11.317 1.00 97.19 84 ASN A C 1
ATOM 647 O O . ASN A 1 84 ? -0.174 2.636 -11.304 1.00 97.19 84 ASN A O 1
ATOM 651 N N . THR A 1 85 ? 0.394 4.498 -10.214 1.00 97.88 85 THR A N 1
ATOM 652 C CA . THR A 1 85 ? 0.550 3.830 -8.918 1.00 97.88 85 THR A CA 1
ATOM 653 C C . THR A 1 85 ? -0.800 3.740 -8.203 1.00 97.88 85 THR A C 1
ATOM 655 O O . THR A 1 85 ? -1.505 4.739 -8.047 1.00 97.88 85 THR A O 1
ATOM 658 N N . HIS A 1 86 ? -1.129 2.553 -7.700 1.00 97.88 86 HIS A N 1
ATOM 659 C CA . HIS A 1 86 ? -2.328 2.296 -6.899 1.00 97.88 86 HIS A CA 1
ATOM 660 C C . HIS A 1 86 ? -2.102 2.660 -5.413 1.00 97.88 86 HIS A C 1
ATOM 662 O O . HIS A 1 86 ? -0.952 2.689 -4.969 1.00 97.88 86 HIS A O 1
ATOM 668 N N . PRO A 1 87 ? -3.159 2.887 -4.607 1.00 97.75 87 PRO A N 1
ATOM 669 C CA . PRO A 1 87 ? -4.578 2.938 -4.987 1.00 97.75 87 PRO A CA 1
ATOM 670 C C . PRO A 1 87 ? -4.957 4.188 -5.799 1.00 97.75 87 PRO A C 1
ATOM 672 O O . PRO A 1 87 ? -4.434 5.276 -5.555 1.00 97.75 87 PRO A O 1
ATOM 675 N N . HIS A 1 88 ? -5.885 4.052 -6.749 1.00 96.81 88 HIS A N 1
ATOM 676 C CA . HIS A 1 88 ? -6.463 5.186 -7.484 1.00 96.81 88 HIS A CA 1
ATOM 677 C C . HIS A 1 88 ? -7.642 5.807 -6.718 1.00 96.81 88 HIS A C 1
ATOM 679 O O . HIS A 1 88 ? -8.187 5.195 -5.804 1.00 96.81 88 HIS A O 1
ATOM 685 N N . THR A 1 89 ? -7.996 7.039 -7.074 1.00 92.56 89 THR A N 1
ATOM 686 C CA . THR A 1 89 ? -9.161 7.782 -6.563 1.00 92.56 89 THR A CA 1
ATOM 687 C C . THR A 1 89 ? -9.808 8.478 -7.760 1.00 92.56 89 THR A C 1
ATOM 689 O O . THR A 1 89 ? -9.067 8.817 -8.689 1.00 92.56 89 THR A O 1
ATOM 692 N N . ALA A 1 90 ? -11.133 8.645 -7.745 1.00 79.88 90 ALA A N 1
ATOM 693 C CA . ALA A 1 90 ? -11.849 9.478 -8.714 1.00 79.88 90 ALA A CA 1
ATOM 694 C C . ALA A 1 90 ? -11.614 10.970 -8.438 1.00 79.88 90 ALA A C 1
ATOM 696 O O . ALA A 1 90 ? -11.283 11.292 -7.269 1.00 79.88 90 ALA A O 1
#

Radius of gyration: 12.08 Å; chains: 1; bounding box: 26×22×36 Å

Secondary structure (DSSP, 8-state):
--EEEEEESSS-HHHHHHHHHHHTGGG--SEEEEEEEETTEEEEEEEESSHHHHHHH--GGG---SEEEEEEE--SSS-S-STTPSSP--

Sequence (90 aa):
MCGIVGYIGNKDASSILLKGLEKLEYRGYDSAGIATLENSVIKRVRSVGKIKNLKQKVNLDQFNSTRGISHTRWATHGSVTKENTHPHTA

=== Feature glossary ===
Each block in this record encodes a different view of the same protein. In brief:

Predicted aligned error. PAE(i, j) answers: if I align the predicted and true structures on residue i, how far off (in Å) do I expect residue j to be? A block-diagonal PAE matrix with low values on the blocks and high values off-diagonal is the signature of a multi-domain protein with confidently predicted domains but uncertain inter-domain orientation.

Contact-map, Ramachandran, and PAE plots. Plot images: a contact map (which residues are close in 3D, as an N×N binary image), a Ramachandran scatter (backbone torsion angles, revealing secondary-structure composition at a glance), and — for AlphaFold structures — a PAE heatmap (pairwise prediction confidence).

Backbone torsions (φ/ψ). φ (phi) and ψ (psi) are the two rotatable backbone dihedrals per residue: φ is the C(i-1)–N–Cα–C torsion, ψ is the N–Cα–C–N(i+1) torsion, both in degrees on (−180°, 180°]. α-helical residues cluster near (−60°, −45°); β-strand residues near (−120°, +130°). A Ramachandran plot is simply a scatter of (φ, ψ) for every residue.

Foldseek 3Di. A 3Di character summarizes, for each residue, the relative orientation of the Cα frame of its nearest spatial neighbor. Because it encodes fold topology rather than chemistry, 3Di alignments detect remote structural similarity that sequence alignment misses.

Radius of gyration, Cα contacts, bounding box. Three whole-structure scalars: the radius of gyration (RMS distance of Cα from centroid, in Å), the count of Cα–Cα contacts (pairs closer than 8 Å and separated by more than four residues in sequence — i.e. tertiary, not local, contacts), and the bounding-box dimensions. Together they distinguish compact globular folds from extended fibres or disordered chains.

Sequence. Sequence gives the chain of amino acids in standard one-letter code (A=alanine, C=cysteine, …, Y=tyrosine), read N→C. It is the only feature that is directly encoded by the gene; all structural features are derived from the folded form of this sequence.

mmCIF coordinates. Atomic coordinates in PDBx/mmCIF format — the same representation the Protein Data Bank distributes. Each line of the _atom_site loop places one backbone atom in Cartesian space (units: ångströms, origin: arbitrary).

Secondary structure (3-state, P-SEA). Three-state secondary structure (P-SEA) collapses the eight DSSP classes into helix (a), strand (b), and coil (c). P-SEA assigns these from Cα geometry alone — distances and angles — without requiring backbone oxygens, so it works on any Cα trace.

InterPro / GO / CATH / organism. Functional annotations link the protein to curated databases. InterPro entries identify conserved domains and families by matching the sequence against member-database signatures (Pfam, PROSITE, CDD, …). Gene Ontology (GO) terms describe molecular function, biological process, and cellular component in a controlled vocabulary. CATH places the structure in a hierarchical fold classification (Class/Architecture/Topology/Homologous-superfamily). The organism is the source species.

B-factor. B-factor (Debye–Waller factor) reflects atomic displacement in the crystal lattice. It is an experimental observable (units Å²), not a prediction; low values mean the atom is pinned down, high values mean it moves or is heterogeneous across the crystal.

Rendered structure images. Structure images are PyMOL renders from six orthogonal camera directions. Cartoon representation draws helices as coils and strands as arrows; sticks shows the backbone as bonds; surface shows the solvent-excluded envelope. Rainbow coloring maps sequence position to hue (blue→red, N→C); chain coloring assigns a distinct color per polypeptide.

Solvent-accessible surface area. Solvent-accessible surface ar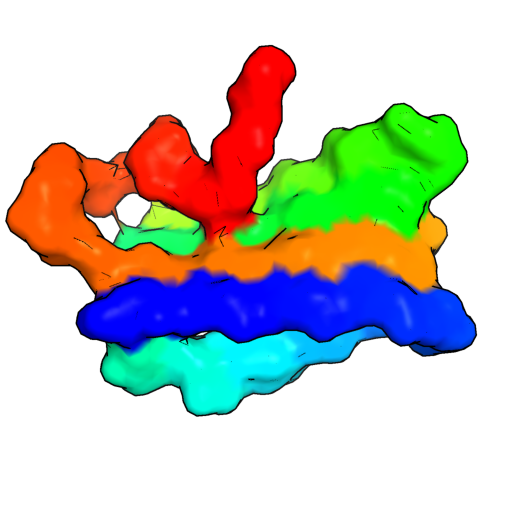ea (SASA) is the area in Å² traced out by the centre of a 1.4 Å probe sphere (a water molecule) rolled over the protein's van der Waals surface (Shrake–Rupley / Lee–Richards construction). Buried residues have near-zero SASA; fully exposed residues can exceed 200 Å². The total SASA scales roughly with the number of surface residues.

Secondary structure (8-state, DSSP). The SS8 string is DSSP's per-residue secondary-structure call. α-helix (H) means an i→i+4 H-bond ladder; β-strand (E) means the residue participates in a β-sheet; 3₁₀ (G) and π (I) are tighter and wider helices; T/S are turns/bends; '-' is loop.

pLDDT. For AlphaFold models, the B-factor field carries pLDDT — the model's own estimate of local accuracy on a 0–100 scale. Regions with pLDDT<50 should be treated as essentially unmodeled; they often correspond to intrinsically disordered segments.

Nearest PDB structures. Nearest PDB neighbors are the top structural matches found by Foldseek when searching this structure against the entire Protein Data Bank. Each hit reports a TM-score (0 to 1; >0.5 almost always implies the same fold) and an E-value. These are *structural* homologs — they may share no detectable sequence similarity.